Protein AF-C5LP42-F1 (afdb_monomer)

InterPro domains:
  IPR036612 K Homology domain, type 1 superfamily [SSF54791] (2-102)

Solvent-accessible surface area (backbone atoms only — not comparable to full-atom values): 7441 Å² total; per-residue (Å²): 118,40,76,46,82,42,97,84,76,52,70,49,75,45,74,64,72,90,70,89,62,97,71,57,81,78,59,64,82,78,47,85,84,71,86,71,89,74,54,70,69,61,50,49,53,48,44,28,51,51,36,36,50,50,21,21,57,76,63,75,42,76,89,45,74,67,45,43,50,32,19,48,51,46,31,54,78,69,71,55,56,36,73,55,42,76,41,65,66,54,20,45,51,26,37,49,51,21,50,53,56,51,51,56,57,49,61,65,64,67,69,77,76,81,86,85,81,85,87,86,135

Structure (mmCIF, N/CA/C/O backbone):
data_AF-C5LP42-F1
#
_entry.id   AF-C5LP42-F1
#
loop_
_atom_site.group_PDB
_atom_site.id
_atom_site.type_symbol
_atom_site.label_atom_id
_atom_site.label_alt_id
_atom_site.label_comp_id
_atom_site.label_asym_id
_atom_site.label_entity_id
_atom_site.label_seq_id
_atom_site.pdbx_PDB_ins_code
_atom_site.Cartn_x
_atom_site.Cartn_y
_atom_site.Cartn_z
_atom_site.occupancy
_atom_site.B_iso_or_equiv
_atom_site.auth_seq_id
_atom_site.auth_comp_id
_atom_site.auth_asym_id
_atom_site.auth_atom_id
_atom_site.pdbx_PDB_model_num
ATOM 1 N N . LEU A 1 1 ? -10.491 6.369 4.592 1.00 83.12 1 LEU A 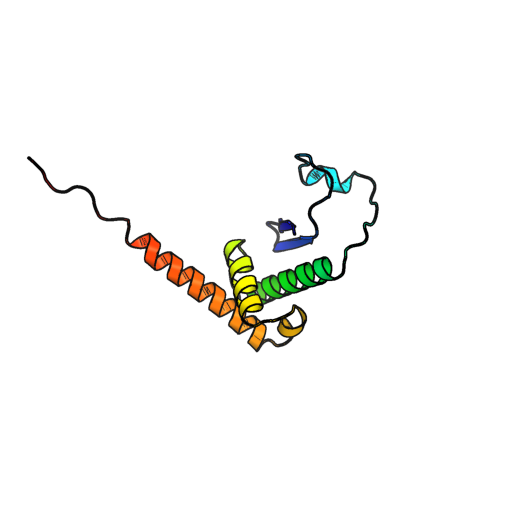N 1
ATOM 2 C CA . LEU A 1 1 ? -9.099 6.207 5.070 1.00 83.12 1 LEU A CA 1
ATOM 3 C C . LEU A 1 1 ? -8.369 7.533 4.955 1.00 83.12 1 LEU A C 1
ATOM 5 O O . LEU A 1 1 ? -8.789 8.373 4.167 1.00 83.12 1 LEU A O 1
ATOM 9 N N . GLN A 1 2 ? -7.322 7.721 5.745 1.00 87.19 2 GLN A N 1
ATOM 10 C CA . GLN A 1 2 ? -6.381 8.829 5.659 1.00 87.19 2 GLN A CA 1
ATOM 11 C C . GLN A 1 2 ? -4.973 8.244 5.527 1.00 87.19 2 GLN A C 1
ATOM 13 O O . GLN A 1 2 ? -4.645 7.270 6.205 1.00 87.19 2 GLN A O 1
ATOM 18 N N . VAL A 1 3 ? -4.169 8.845 4.653 1.00 89.81 3 VAL A N 1
ATOM 19 C CA . VAL A 1 3 ? -2.758 8.509 4.452 1.00 89.81 3 VAL A CA 1
ATOM 20 C C . VAL A 1 3 ? -1.935 9.755 4.742 1.00 89.81 3 VAL A C 1
ATOM 22 O O . VAL A 1 3 ? -2.303 10.850 4.314 1.00 89.81 3 VAL A O 1
ATOM 25 N N . VAL A 1 4 ? -0.843 9.595 5.479 1.00 89.56 4 VAL A N 1
ATOM 26 C CA . VAL A 1 4 ? 0.143 10.647 5.731 1.00 89.56 4 VAL A CA 1
ATOM 27 C C . VAL A 1 4 ? 1.484 10.156 5.204 1.00 89.56 4 VAL A C 1
ATOM 29 O O . VAL A 1 4 ? 2.018 9.168 5.705 1.00 89.56 4 VAL A O 1
ATOM 32 N N . LEU A 1 5 ? 2.003 10.845 4.187 1.00 91.00 5 LEU A N 1
ATOM 33 C CA . LEU A 1 5 ? 3.308 10.579 3.585 1.00 91.00 5 LEU A CA 1
ATOM 34 C C . LEU A 1 5 ? 4.349 11.479 4.256 1.00 91.00 5 LEU A C 1
ATOM 36 O O . LEU A 1 5 ? 4.384 12.688 4.021 1.00 91.00 5 LEU A O 1
ATOM 40 N N . GLY A 1 6 ? 5.165 10.906 5.135 1.00 91.19 6 GLY A N 1
ATOM 41 C CA . GLY A 1 6 ? 6.298 11.602 5.728 1.00 91.19 6 GLY A CA 1
ATOM 42 C C . GLY A 1 6 ? 7.423 11.759 4.708 1.00 91.19 6 GLY A C 1
ATOM 43 O O . GLY A 1 6 ? 7.799 10.803 4.035 1.00 91.19 6 GLY A O 1
ATOM 44 N N . LEU A 1 7 ? 8.023 12.950 4.635 1.00 89.00 7 LEU A N 1
ATOM 45 C CA . LEU A 1 7 ? 9.168 13.223 3.748 1.00 89.00 7 LEU A CA 1
ATOM 46 C C . LEU A 1 7 ? 10.410 12.367 4.071 1.00 89.00 7 LEU A C 1
ATOM 48 O O . LEU A 1 7 ? 11.348 12.305 3.288 1.00 89.00 7 LEU A O 1
ATOM 52 N N . ASN A 1 8 ? 10.415 11.706 5.227 1.00 92.75 8 ASN A N 1
ATOM 53 C CA . ASN A 1 8 ? 11.446 10.781 5.688 1.00 92.75 8 ASN A CA 1
ATOM 54 C C . ASN A 1 8 ? 11.179 9.313 5.292 1.00 92.75 8 ASN A C 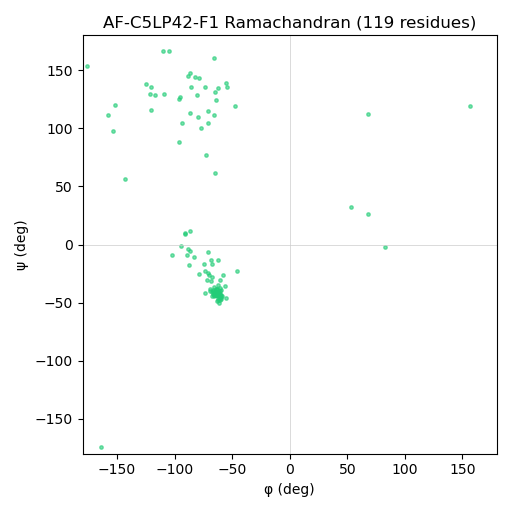1
ATOM 56 O O . ASN A 1 8 ? 11.832 8.421 5.829 1.00 92.75 8 ASN A O 1
ATOM 60 N N . GLY A 1 9 ? 10.197 9.049 4.425 1.00 88.62 9 GLY A N 1
ATOM 61 C CA . GLY A 1 9 ? 9.831 7.701 3.978 1.00 88.62 9 GLY A CA 1
ATOM 62 C C . GLY A 1 9 ? 8.900 6.942 4.928 1.00 88.62 9 GLY A C 1
ATOM 63 O O . GLY A 1 9 ? 8.478 5.834 4.610 1.00 88.62 9 GLY A O 1
ATOM 64 N N . TRP A 1 10 ? 8.534 7.524 6.074 1.00 93.81 10 TRP A N 1
ATOM 65 C CA . TRP A 1 10 ? 7.536 6.929 6.960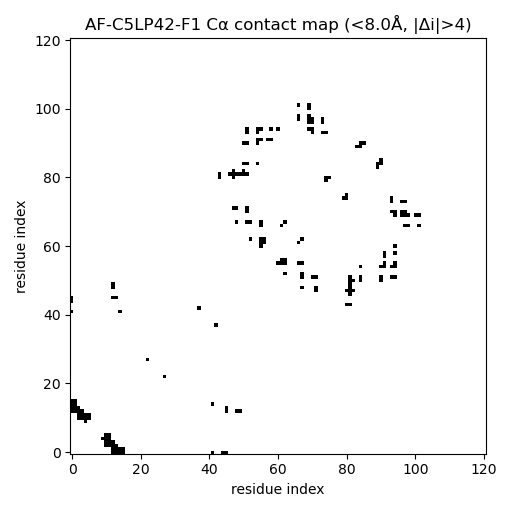 1.00 93.81 10 TRP A CA 1
ATOM 66 C C . TRP A 1 10 ? 6.132 7.223 6.449 1.00 93.81 10 TRP A C 1
ATOM 68 O O . TRP A 1 10 ? 5.773 8.378 6.222 1.00 93.81 10 TRP A O 1
ATOM 78 N N . ILE A 1 11 ? 5.318 6.180 6.320 1.00 93.25 11 ILE A N 1
ATOM 79 C CA . ILE A 1 11 ? 3.939 6.294 5.852 1.00 93.25 11 ILE A CA 1
ATOM 80 C C . ILE A 1 11 ? 3.002 5.840 6.963 1.00 93.25 11 ILE A C 1
ATOM 82 O O . ILE A 1 11 ? 3.154 4.752 7.517 1.00 93.25 11 ILE A O 1
ATOM 86 N N . TRP A 1 12 ? 2.018 6.676 7.287 1.00 92.06 12 TRP A N 1
ATOM 87 C CA . TRP A 1 12 ? 0.948 6.321 8.213 1.00 92.06 12 TRP A CA 1
ATOM 88 C C . TRP A 1 12 ? -0.362 6.151 7.453 1.00 92.06 12 TRP A C 1
ATOM 90 O O . TRP A 1 12 ? -0.772 7.036 6.701 1.00 92.06 12 TRP A O 1
ATOM 100 N N . VAL A 1 13 ? -1.034 5.026 7.684 1.00 92.06 13 VAL A N 1
ATOM 101 C CA . VAL A 1 13 ? -2.353 4.720 7.129 1.00 92.06 13 VAL A CA 1
ATOM 102 C C . VAL A 1 13 ? -3.313 4.485 8.283 1.00 92.06 13 VAL A C 1
ATOM 104 O O . VAL A 1 13 ? -3.039 3.688 9.180 1.00 92.06 13 VAL A O 1
ATOM 107 N N . GLY A 1 14 ? -4.460 5.156 8.262 1.00 90.12 14 GLY A N 1
ATOM 108 C CA . GLY A 1 14 ? -5.451 4.985 9.313 1.00 90.12 14 GLY A CA 1
ATOM 109 C C . GLY A 1 14 ? -6.832 5.508 8.961 1.00 90.12 14 GLY A C 1
ATOM 110 O O . GLY A 1 14 ? -7.132 5.911 7.834 1.00 90.12 14 GLY A O 1
ATOM 111 N N . MET A 1 15 ? -7.714 5.474 9.954 1.00 85.56 15 MET A N 1
ATOM 112 C CA . MET A 1 15 ? -9.054 6.032 9.831 1.00 85.56 15 MET A CA 1
ATOM 113 C C . MET A 1 15 ? -9.013 7.546 9.992 1.00 85.56 15 MET A C 1
ATOM 115 O O . MET A 1 15 ? -8.270 8.075 10.816 1.00 85.56 15 MET A O 1
ATOM 119 N N . LYS A 1 16 ? -9.852 8.243 9.219 1.00 77.81 16 LYS A N 1
ATOM 120 C CA . LYS A 1 16 ? -10.063 9.674 9.428 1.00 77.81 16 LYS A CA 1
ATOM 121 C C . LYS A 1 16 ? -10.719 9.857 10.807 1.00 77.81 16 LYS A C 1
ATOM 123 O O . LYS A 1 16 ? -11.701 9.160 11.080 1.00 77.81 16 LYS A O 1
ATOM 128 N N . PRO A 1 17 ? -10.224 10.765 11.664 1.00 71.06 17 PRO A N 1
ATOM 129 C CA . PRO A 1 17 ? -10.853 11.039 12.950 1.00 71.06 17 PRO A CA 1
ATOM 130 C C . PRO A 1 17 ? -12.326 11.432 12.777 1.00 71.06 17 PRO A C 1
ATOM 132 O O . PRO A 1 17 ? -12.666 12.198 11.876 1.00 71.06 17 PRO A O 1
ATOM 135 N N . LYS A 1 18 ? -13.205 10.930 13.657 1.00 67.19 18 LYS A N 1
ATOM 136 C CA . LYS A 1 18 ? -14.647 11.254 13.643 1.00 67.19 18 LYS A CA 1
ATOM 137 C C . LYS A 1 18 ? -14.953 12.710 14.023 1.00 67.19 18 LYS A C 1
ATOM 139 O O . LYS A 1 18 ? -16.074 13.159 13.818 1.00 67.19 18 LYS A O 1
ATOM 144 N N . GLN A 1 19 ? -13.988 13.453 14.569 1.00 61.28 19 GLN A N 1
ATOM 145 C CA . GLN A 1 19 ? -14.181 14.860 14.909 1.00 61.28 19 GLN A CA 1
ATOM 146 C C . GLN A 1 19 ? -14.046 15.738 13.662 1.00 61.28 19 GLN A C 1
ATOM 148 O O . GLN A 1 19 ? -12.969 15.913 13.094 1.00 61.28 19 GLN A O 1
ATOM 153 N N . SER A 1 20 ? -15.188 16.278 13.241 1.00 50.44 20 SER A N 1
ATOM 154 C CA . SER A 1 20 ? -15.320 17.284 12.198 1.00 50.44 20 SER A CA 1
ATOM 155 C C . SER A 1 20 ? -14.779 18.627 12.686 1.00 50.44 20 SER A C 1
ATOM 157 O O . SER A 1 20 ? -15.419 19.342 13.452 1.00 50.44 20 SER A O 1
ATOM 159 N N . GLY A 1 21 ? -13.597 18.973 12.212 1.00 46.84 21 GLY A N 1
ATOM 160 C CA . GLY A 1 21 ? -12.991 20.288 12.338 1.00 46.84 21 GLY A CA 1
ATOM 161 C C . GLY A 1 21 ? -11.681 20.258 11.572 1.00 46.84 21 GLY A C 1
ATOM 162 O O . GLY A 1 21 ? -11.108 19.183 11.397 1.00 46.84 21 GLY A O 1
ATOM 163 N N . HIS A 1 22 ? -11.210 21.400 11.080 1.00 49.75 22 HIS A N 1
ATOM 164 C CA . HIS A 1 22 ? -9.878 21.551 10.490 1.00 49.75 22 HIS A CA 1
ATOM 165 C C . HIS A 1 22 ? -8.776 21.322 11.542 1.00 49.75 22 HIS A C 1
ATOM 167 O O . HIS A 1 22 ? -8.009 22.221 11.874 1.00 49.75 22 HIS A O 1
ATOM 173 N N . ILE A 1 23 ? -8.712 20.121 12.115 1.00 53.50 23 ILE A N 1
ATOM 174 C CA . ILE A 1 23 ? -7.673 19.721 13.047 1.00 53.50 23 ILE A CA 1
ATOM 175 C C . ILE A 1 23 ? -6.445 19.435 12.191 1.00 53.50 23 ILE A C 1
ATOM 177 O O . ILE A 1 23 ? -6.336 18.397 11.538 1.00 53.50 23 ILE A O 1
ATOM 181 N N . GLN A 1 24 ? -5.543 20.413 12.162 1.00 55.12 24 GLN A N 1
ATOM 182 C CA . GLN A 1 24 ? -4.185 20.227 11.678 1.00 55.12 24 GLN A CA 1
ATOM 183 C C . GLN A 1 24 ? -3.553 19.069 12.459 1.00 55.12 24 GLN A C 1
ATOM 185 O O . GLN A 1 24 ? -3.692 18.987 13.682 1.00 55.12 24 GLN A O 1
ATOM 190 N N . SER A 1 25 ? -2.871 18.176 11.745 1.00 54.97 25 SER A N 1
ATOM 191 C CA . SER A 1 25 ? -2.318 16.885 12.192 1.00 54.97 25 SER A CA 1
ATOM 192 C C . SER A 1 25 ? -1.556 16.931 13.528 1.00 54.97 25 SER A C 1
ATOM 194 O O . SER A 1 25 ? -1.431 15.919 14.209 1.00 54.97 25 SER A O 1
ATOM 196 N N . ILE A 1 26 ? -1.064 18.113 13.904 1.00 52.69 26 ILE A N 1
ATOM 197 C CA . ILE A 1 26 ? -0.268 18.405 15.100 1.00 52.69 26 ILE A CA 1
ATOM 198 C C . ILE A 1 26 ? -1.075 18.260 16.405 1.00 52.69 26 ILE A C 1
ATOM 200 O O . ILE A 1 26 ? -0.515 17.839 17.412 1.00 52.69 26 ILE A O 1
ATOM 204 N N . ASN A 1 27 ? -2.386 18.521 16.404 1.00 49.06 27 ASN A N 1
ATOM 205 C CA . ASN A 1 27 ? -3.182 18.539 17.645 1.00 49.06 27 ASN A CA 1
ATOM 206 C C . ASN A 1 27 ? -3.738 17.165 18.068 1.00 49.06 27 ASN A C 1
ATOM 208 O O . ASN A 1 27 ? -4.315 17.037 19.149 1.00 49.06 27 ASN A O 1
ATOM 212 N N . PHE A 1 28 ? -3.561 16.123 17.249 1.00 53.72 28 PHE A N 1
ATOM 213 C CA . PHE A 1 28 ? -4.097 14.787 17.540 1.00 53.72 28 PHE A CA 1
ATOM 214 C C . PHE A 1 28 ? -3.249 14.003 18.556 1.00 53.72 28 PHE A C 1
ATOM 216 O O . PHE A 1 28 ? -3.757 13.138 19.261 1.00 53.72 28 PHE A O 1
ATOM 223 N N . THR A 1 29 ? -1.952 14.306 18.678 1.00 54.69 29 THR A N 1
ATOM 224 C CA . THR A 1 29 ? -1.069 13.647 19.660 1.00 54.69 29 THR A CA 1
ATOM 225 C C . THR A 1 29 ? -1.301 14.125 21.096 1.00 54.69 29 THR A C 1
ATOM 227 O O . THR A 1 29 ? -0.867 13.447 22.026 1.00 54.69 29 THR A O 1
ATOM 230 N N . GLN A 1 30 ? -1.979 15.267 21.268 1.00 54.94 30 GLN A N 1
ATOM 231 C CA . GLN A 1 30 ? -2.236 15.924 22.555 1.00 54.94 30 GLN A CA 1
ATOM 232 C C . GLN A 1 30 ? -3.661 15.707 23.089 1.00 54.94 30 GLN A C 1
ATOM 234 O O . GLN A 1 30 ? -3.947 16.066 24.228 1.00 54.94 30 GLN A O 1
ATOM 239 N N . THR A 1 31 ? -4.562 15.133 22.289 1.00 54.56 31 THR A N 1
ATOM 240 C CA . THR A 1 31 ? -5.934 14.807 22.705 1.00 54.56 31 THR A CA 1
ATOM 241 C C . THR A 1 31 ? -5.984 13.408 23.325 1.00 54.56 31 THR A C 1
ATOM 243 O O . THR A 1 31 ? -5.235 12.517 22.919 1.00 54.56 31 THR A O 1
ATOM 246 N N . GLU A 1 32 ? -6.835 13.214 24.341 1.00 49.47 32 GLU A N 1
ATOM 247 C CA . GLU A 1 32 ? -6.997 11.932 25.043 1.00 49.47 32 GLU A CA 1
ATOM 248 C C . GLU A 1 32 ? -7.153 10.769 24.052 1.00 49.47 32 GLU A C 1
ATOM 250 O O . GLU A 1 32 ? -8.081 10.721 23.241 1.00 49.47 32 GLU A O 1
ATOM 255 N N . LYS A 1 33 ? -6.214 9.818 24.125 1.00 57.38 33 LYS 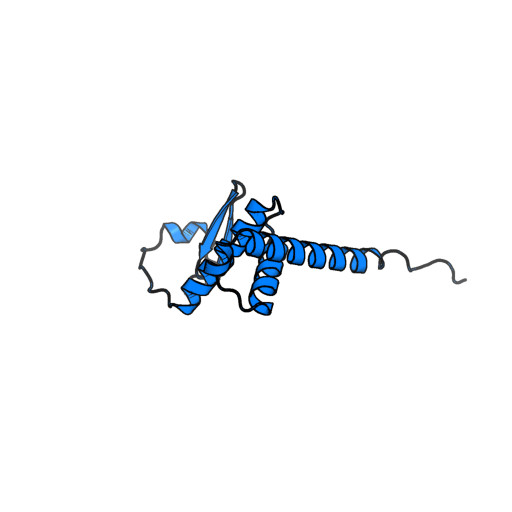A N 1
ATOM 256 C CA . LYS A 1 33 ? -6.169 8.618 23.285 1.00 57.38 33 LYS A CA 1
ATOM 257 C C . LYS A 1 33 ? -7.257 7.634 23.712 1.00 57.38 33 LYS A C 1
ATOM 259 O O . LYS A 1 33 ? -6.981 6.630 24.363 1.00 57.38 33 LYS A O 1
ATOM 264 N N . GLY A 1 34 ? -8.497 7.901 23.326 1.00 56.28 34 GLY A N 1
ATOM 265 C CA . GLY A 1 34 ? -9.526 6.870 23.300 1.00 56.28 34 GLY A CA 1
ATOM 266 C C . GLY A 1 34 ? -9.230 5.898 22.160 1.00 56.28 34 GLY A C 1
ATOM 267 O O . GLY A 1 34 ? -9.280 6.285 20.991 1.00 56.28 34 GLY A O 1
ATOM 268 N N . PHE A 1 35 ? -8.920 4.638 22.472 1.00 65.69 35 PHE A N 1
ATOM 269 C CA . PHE A 1 35 ? -8.885 3.591 21.453 1.00 65.69 35 PHE A CA 1
ATOM 270 C C . PHE A 1 35 ? -10.307 3.393 20.929 1.00 65.69 35 PHE A C 1
ATOM 272 O O . PHE A 1 35 ? -11.186 2.932 21.652 1.00 65.69 35 PHE A O 1
ATOM 279 N N . GLN A 1 36 ? -10.543 3.777 19.677 1.00 73.50 36 GLN A N 1
ATOM 280 C CA . GLN A 1 36 ? -11.795 3.458 19.005 1.00 73.50 36 GLN A CA 1
ATOM 281 C C . GLN A 1 36 ? -11.684 2.072 18.389 1.00 73.50 36 GLN A C 1
ATOM 283 O O . GLN A 1 36 ? -10.683 1.740 17.750 1.00 73.50 36 GLN A O 1
ATOM 288 N N . GLU A 1 37 ? -12.730 1.272 18.559 1.00 81.19 37 GLU A N 1
ATOM 289 C CA . GLU A 1 37 ? -12.842 0.023 17.831 1.00 81.19 37 GLU A CA 1
ATOM 290 C C . GLU A 1 37 ? -12.956 0.324 16.332 1.00 81.19 37 GLU A C 1
ATOM 292 O O . GLU A 1 37 ? -13.803 1.103 15.888 1.00 81.19 37 GLU A O 1
ATOM 297 N N . VAL A 1 38 ? -12.045 -0.265 15.560 1.00 85.38 38 VAL A N 1
ATOM 298 C CA . VAL A 1 38 ? -12.058 -0.214 14.098 1.00 85.38 38 VAL A CA 1
ATOM 299 C C . VAL A 1 38 ? -12.729 -1.487 13.606 1.00 85.38 38 VAL A C 1
ATOM 301 O O . VAL A 1 38 ? -12.292 -2.586 13.966 1.00 85.38 38 VAL A O 1
ATOM 304 N N . ASP A 1 39 ? -13.770 -1.337 12.792 1.00 90.94 39 ASP A N 1
ATOM 305 C CA . ASP A 1 39 ? -14.510 -2.454 12.211 1.00 90.94 39 ASP A CA 1
ATOM 306 C C . ASP A 1 39 ? -13.644 -3.276 11.237 1.00 90.94 39 ASP A C 1
ATOM 308 O O . ASP A 1 39 ? -12.606 -2.822 10.742 1.00 90.94 39 ASP A O 1
ATOM 312 N N . GLN A 1 40 ? -14.065 -4.512 10.964 1.00 93.00 40 GLN A N 1
ATOM 313 C CA . GL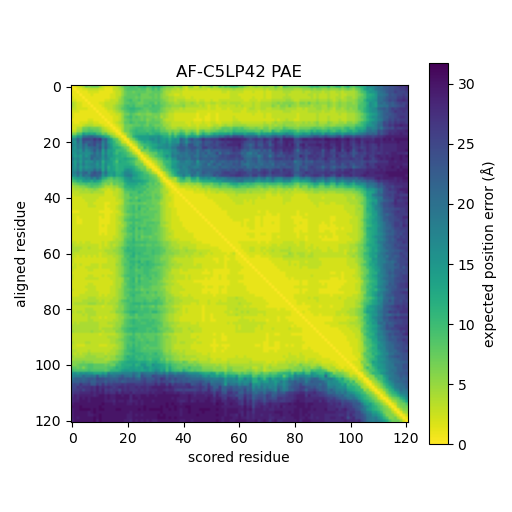N A 1 40 ? -13.306 -5.445 10.130 1.00 93.00 40 GLN A CA 1
ATOM 314 C C . GLN A 1 40 ? -13.090 -4.928 8.701 1.00 93.00 40 GLN A C 1
ATOM 316 O O . GLN A 1 40 ? -11.985 -5.069 8.177 1.00 93.00 40 GLN A O 1
ATOM 321 N N . ALA A 1 41 ? -14.096 -4.295 8.092 1.00 92.56 41 ALA A N 1
ATOM 322 C CA . ALA A 1 41 ? -13.990 -3.786 6.727 1.00 92.56 41 ALA A CA 1
ATOM 323 C C . ALA A 1 41 ? -12.960 -2.649 6.645 1.00 92.56 41 ALA A C 1
ATOM 325 O O . ALA A 1 41 ? -12.109 -2.631 5.754 1.00 92.56 41 ALA A O 1
ATOM 326 N N . SER A 1 42 ? -12.961 -1.748 7.628 1.00 92.00 42 SER A N 1
ATOM 327 C CA . SER A 1 42 ? -11.945 -0.703 7.760 1.00 92.00 42 SER A CA 1
ATOM 328 C C . SER A 1 42 ? -10.537 -1.282 7.933 1.00 92.00 42 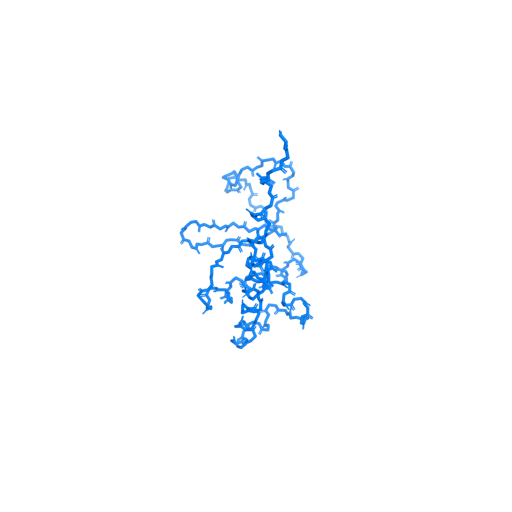SER A C 1
ATOM 330 O O . SER A 1 42 ? -9.599 -0.810 7.291 1.00 92.00 42 SER A O 1
ATOM 332 N N . ARG A 1 43 ? -10.370 -2.335 8.747 1.00 92.44 43 ARG A N 1
ATOM 333 C CA . ARG A 1 43 ? -9.070 -3.018 8.914 1.00 92.44 43 ARG A CA 1
ATOM 334 C C . ARG A 1 43 ? -8.589 -3.670 7.620 1.00 92.44 43 ARG A C 1
ATOM 336 O O . ARG A 1 43 ? -7.417 -3.531 7.285 1.00 92.44 43 ARG A O 1
ATOM 343 N N . GLN A 1 44 ? -9.478 -4.338 6.888 1.00 94.38 44 GLN A N 1
ATOM 344 C CA . GLN A 1 44 ? -9.161 -4.943 5.591 1.00 94.38 44 GLN A CA 1
ATOM 345 C C . GLN A 1 44 ? -8.754 -3.884 4.564 1.00 94.38 44 GLN A C 1
ATOM 347 O O . GLN A 1 44 ? -7.782 -4.074 3.839 1.00 94.38 44 GLN A O 1
ATOM 352 N N . ALA A 1 45 ? -9.442 -2.741 4.546 1.00 93.19 45 ALA A N 1
ATOM 353 C CA . ALA A 1 45 ? -9.102 -1.639 3.657 1.00 93.19 45 ALA A CA 1
ATOM 354 C C . ALA A 1 45 ? -7.736 -1.011 4.001 1.00 93.19 45 ALA A C 1
ATOM 356 O O . ALA A 1 45 ? -6.974 -0.688 3.091 1.00 93.19 45 ALA A O 1
ATOM 357 N N . ILE A 1 46 ? -7.402 -0.876 5.294 1.00 94.56 46 ILE A N 1
ATOM 358 C CA . ILE A 1 46 ? -6.060 -0.457 5.742 1.00 94.56 46 ILE A CA 1
ATOM 359 C C . ILE A 1 46 ? -5.012 -1.473 5.282 1.00 94.56 46 ILE A C 1
ATOM 361 O O . ILE A 1 46 ? -4.022 -1.082 4.674 1.00 94.56 46 ILE A O 1
ATOM 365 N N . ALA A 1 47 ? -5.240 -2.763 5.541 1.00 95.25 47 ALA A N 1
ATOM 366 C CA . ALA A 1 47 ? -4.299 -3.825 5.198 1.00 95.25 47 ALA A CA 1
ATOM 367 C C . ALA A 1 47 ? -4.029 -3.889 3.688 1.00 95.25 47 ALA A C 1
ATOM 369 O O . ALA A 1 47 ? -2.873 -3.964 3.279 1.00 95.25 47 ALA A O 1
ATOM 370 N N . LEU A 1 48 ? -5.077 -3.794 2.864 1.00 96.38 48 LEU A N 1
ATOM 371 C CA . LEU A 1 48 ? -4.941 -3.751 1.409 1.00 96.38 48 LEU A CA 1
ATOM 372 C C . LEU A 1 48 ? -4.118 -2.541 0.956 1.00 96.38 48 LEU A C 1
ATOM 374 O O . LEU A 1 48 ? -3.219 -2.689 0.136 1.00 96.38 48 LEU A O 1
ATOM 378 N N . LEU A 1 49 ? -4.393 -1.351 1.498 1.00 96.56 49 LEU A N 1
ATOM 379 C CA . LEU A 1 49 ? -3.653 -0.146 1.127 1.00 96.56 49 LEU A CA 1
ATOM 380 C C . LEU A 1 49 ? -2.175 -0.230 1.534 1.00 96.56 49 LEU A C 1
ATOM 382 O O . LEU A 1 49 ? -1.314 0.133 0.738 1.00 96.56 49 LEU A O 1
ATOM 386 N N . CYS A 1 50 ? -1.871 -0.752 2.726 1.00 96.69 50 CYS A N 1
ATOM 387 C CA . CYS A 1 50 ? -0.490 -1.000 3.147 1.00 96.69 50 CYS A CA 1
ATOM 388 C C . CYS A 1 50 ? 0.227 -1.967 2.196 1.00 96.69 50 CYS A C 1
ATOM 390 O O . CYS A 1 50 ? 1.336 -1.672 1.765 1.00 96.69 50 CYS A O 1
ATOM 392 N N . ALA A 1 51 ? -0.428 -3.063 1.809 1.00 97.06 51 ALA A N 1
ATOM 393 C CA . ALA A 1 51 ? 0.129 -4.025 0.864 1.00 97.06 51 ALA A CA 1
ATOM 394 C C . ALA A 1 51 ? 0.378 -3.410 -0.528 1.00 97.06 51 ALA A C 1
ATOM 396 O O . ALA A 1 51 ? 1.408 -3.657 -1.151 1.00 97.06 51 ALA A O 1
ATOM 397 N N . CYS A 1 52 ? -0.521 -2.538 -0.993 1.00 96.62 52 CYS A N 1
ATOM 398 C CA . CYS A 1 52 ? -0.342 -1.803 -2.247 1.00 96.62 52 CYS A CA 1
ATOM 399 C C . CYS A 1 52 ? 0.858 -0.838 -2.189 1.00 96.62 52 CYS A C 1
ATOM 401 O O . CYS A 1 52 ? 1.613 -0.728 -3.153 1.00 96.62 52 CYS A O 1
ATOM 403 N N . ILE A 1 53 ? 1.053 -0.149 -1.059 1.00 96.50 53 ILE A N 1
ATOM 404 C CA . ILE A 1 53 ? 2.212 0.729 -0.826 1.00 96.50 53 ILE A CA 1
ATOM 405 C C . ILE A 1 53 ? 3.509 -0.085 -0.804 1.00 96.50 53 ILE A C 1
ATOM 407 O O . ILE A 1 53 ? 4.504 0.312 -1.409 1.00 96.50 53 ILE A O 1
ATOM 411 N N . GLU A 1 54 ? 3.496 -1.237 -0.137 1.00 95.56 54 GLU A N 1
ATOM 412 C CA . GLU A 1 54 ? 4.640 -2.145 -0.073 1.00 95.56 54 GLU A CA 1
ATOM 413 C C . GLU A 1 54 ? 5.007 -2.700 -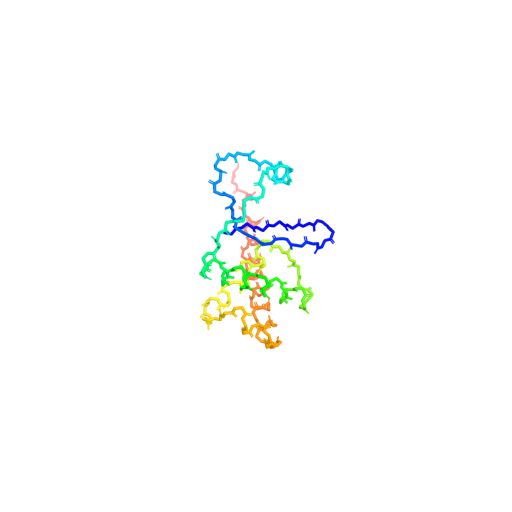1.456 1.00 95.56 54 GLU A C 1
ATOM 415 O O . GLU A 1 54 ? 6.190 -2.766 -1.795 1.00 95.56 54 GLU A O 1
ATOM 420 N N . ALA A 1 55 ? 4.015 -3.008 -2.297 1.00 96.25 55 ALA A N 1
ATOM 421 C CA . ALA A 1 55 ? 4.231 -3.419 -3.683 1.00 96.25 55 ALA A CA 1
ATOM 422 C C . ALA A 1 55 ? 4.920 -2.329 -4.521 1.00 96.25 55 ALA A C 1
ATOM 424 O O . ALA A 1 55 ? 5.839 -2.613 -5.295 1.00 96.25 55 ALA A O 1
ATOM 425 N N . LEU A 1 56 ? 4.521 -1.065 -4.346 1.00 95.44 56 LEU A N 1
ATOM 426 C CA . LEU A 1 56 ? 5.185 0.070 -4.994 1.00 95.44 56 LEU A CA 1
ATOM 427 C C . LEU A 1 56 ? 6.635 0.205 -4.517 1.00 95.44 56 LEU A C 1
ATOM 429 O O . LEU A 1 56 ? 7.540 0.273 -5.348 1.00 95.44 56 LEU A O 1
ATOM 433 N N . GLY A 1 57 ? 6.865 0.163 -3.202 1.00 93.25 57 GLY A N 1
ATOM 434 C CA . GLY A 1 57 ? 8.212 0.236 -2.631 1.00 93.25 57 GLY A CA 1
ATOM 435 C C . GLY A 1 57 ? 9.124 -0.898 -3.109 1.00 93.25 57 GLY A C 1
ATOM 436 O O . GLY A 1 57 ? 10.257 -0.653 -3.519 1.00 93.25 57 GLY A O 1
ATOM 437 N N . SER A 1 58 ? 8.608 -2.128 -3.142 1.00 91.38 58 SER A N 1
ATOM 438 C CA . SER A 1 58 ? 9.351 -3.325 -3.564 1.00 91.38 58 SER A CA 1
ATOM 439 C C . SER A 1 58 ? 9.657 -3.347 -5.064 1.00 91.38 58 SER A C 1
ATOM 441 O O . SER A 1 58 ? 10.643 -3.940 -5.491 1.00 91.38 58 SER A O 1
ATOM 443 N N . SER A 1 59 ? 8.832 -2.677 -5.873 1.00 90.50 59 SER A N 1
ATOM 444 C CA . SER A 1 59 ? 9.032 -2.527 -7.322 1.00 90.50 59 SER A CA 1
ATOM 445 C C . SER A 1 59 ? 9.828 -1.275 -7.705 1.00 90.50 59 SER A C 1
ATOM 447 O O . SER A 1 59 ? 9.895 -0.944 -8.892 1.00 90.50 59 SER A O 1
ATOM 449 N N . PHE A 1 60 ? 10.408 -0.572 -6.721 1.00 90.88 60 PHE A N 1
ATOM 450 C CA . PHE A 1 60 ? 11.105 0.707 -6.904 1.00 90.88 60 PHE A CA 1
ATOM 451 C C . PHE A 1 60 ? 10.250 1.751 -7.643 1.00 90.88 60 PHE A C 1
ATOM 453 O O . PHE A 1 60 ? 10.759 2.579 -8.399 1.00 90.88 60 PHE A O 1
ATOM 460 N N . SER A 1 61 ? 8.933 1.698 -7.438 1.00 90.38 61 SER A N 1
ATOM 461 C CA . SER A 1 61 ? 7.986 2.669 -7.974 1.00 90.38 61 SER A CA 1
ATOM 462 C C . SER A 1 61 ? 7.857 3.863 -7.036 1.00 90.38 61 SER A C 1
ATOM 464 O O . SER A 1 61 ? 7.938 3.728 -5.815 1.00 90.38 61 SER A O 1
ATOM 466 N N . GLU A 1 62 ? 7.609 5.040 -7.604 1.00 91.00 62 GLU A N 1
ATOM 467 C CA . GLU A 1 62 ? 7.303 6.227 -6.812 1.00 91.00 62 GLU A CA 1
ATOM 468 C C . GLU A 1 62 ? 6.004 6.020 -6.018 1.00 91.00 62 GLU A C 1
ATOM 470 O O . GLU A 1 62 ? 5.007 5.552 -6.567 1.00 91.00 62 GLU A O 1
ATOM 475 N N . VAL A 1 63 ? 6.009 6.384 -4.731 1.00 92.44 63 VAL A N 1
ATOM 476 C CA . VAL A 1 63 ? 4.829 6.309 -3.859 1.00 92.44 63 VAL A CA 1
ATOM 477 C C . VAL A 1 63 ? 4.141 7.671 -3.821 1.00 92.44 63 VAL A C 1
ATOM 479 O O . VAL A 1 63 ? 4.400 8.516 -2.965 1.00 92.44 63 VAL A O 1
ATOM 482 N N . THR A 1 64 ? 3.238 7.874 -4.771 1.00 91.50 64 THR A N 1
ATOM 483 C CA . THR A 1 64 ? 2.332 9.029 -4.859 1.00 91.50 64 THR A CA 1
ATOM 484 C C . THR A 1 64 ? 0.887 8.618 -4.587 1.00 91.50 64 THR A C 1
ATOM 486 O O . THR A 1 64 ? 0.548 7.433 -4.633 1.00 91.50 64 THR A O 1
ATOM 489 N N . ILE A 1 65 ? -0.003 9.588 -4.354 1.00 89.88 65 ILE A N 1
ATOM 490 C CA . ILE A 1 65 ? -1.443 9.313 -4.204 1.00 89.88 65 ILE A CA 1
ATOM 491 C C . ILE A 1 65 ? -1.986 8.553 -5.421 1.00 89.88 65 ILE A C 1
ATOM 493 O O . ILE A 1 65 ? -2.650 7.532 -5.251 1.00 89.88 65 ILE A O 1
ATOM 497 N N . ASP A 1 66 ? -1.643 8.990 -6.631 1.00 91.12 66 ASP A N 1
ATOM 498 C CA . ASP A 1 66 ? -2.134 8.375 -7.865 1.00 91.12 66 ASP A CA 1
ATOM 499 C C . ASP A 1 66 ? -1.609 6.952 -8.061 1.00 91.12 66 ASP A C 1
ATOM 501 O O . ASP A 1 66 ? -2.369 6.069 -8.459 1.00 91.12 66 ASP A O 1
ATOM 505 N N . SER A 1 67 ? -0.335 6.708 -7.737 1.00 93.50 67 SER A N 1
ATOM 506 C CA . SER A 1 67 ? 0.244 5.361 -7.813 1.00 93.50 67 SER A CA 1
ATOM 507 C C . SER A 1 67 ? -0.434 4.402 -6.829 1.00 93.50 67 SER A C 1
ATOM 509 O O . SER A 1 67 ? -0.812 3.298 -7.216 1.00 93.50 67 SER A O 1
ATOM 511 N N . MET A 1 68 ? -0.682 4.838 -5.585 1.00 95.06 68 MET A N 1
ATOM 512 C CA . MET A 1 68 ? -1.369 4.031 -4.573 1.00 95.06 68 MET A CA 1
ATOM 513 C C . MET A 1 68 ? -2.789 3.681 -5.019 1.00 95.06 68 MET A C 1
ATOM 515 O O . MET A 1 68 ? -3.199 2.526 -4.914 1.00 95.06 68 MET A O 1
ATOM 519 N N . LEU A 1 69 ? -3.533 4.661 -5.544 1.00 93.19 69 LEU A N 1
ATOM 520 C CA . LEU A 1 69 ? -4.881 4.434 -6.067 1.00 93.19 69 LEU A CA 1
ATOM 521 C C . LEU A 1 69 ? -4.870 3.488 -7.272 1.00 93.19 69 LEU A C 1
ATOM 523 O O . LEU A 1 69 ? -5.698 2.585 -7.330 1.00 93.19 69 LEU A O 1
ATOM 527 N N . GLY A 1 70 ? -3.894 3.623 -8.175 1.00 95.44 70 GLY A N 1
ATOM 528 C CA . GLY A 1 70 ? -3.742 2.727 -9.321 1.00 95.44 70 GLY A CA 1
ATOM 529 C C . GLY A 1 70 ? -3.555 1.262 -8.917 1.00 95.44 70 GLY A C 1
ATOM 530 O O . GLY A 1 70 ? -4.211 0.382 -9.476 1.00 95.44 70 GLY A O 1
ATOM 531 N N . VAL A 1 71 ? -2.719 0.994 -7.909 1.00 97.06 71 VAL A N 1
ATOM 532 C CA . VAL A 1 71 ? -2.502 -0.375 -7.407 1.00 97.06 71 VAL A CA 1
ATOM 533 C C . VAL A 1 71 ? -3.746 -0.903 -6.688 1.00 97.06 71 VAL A C 1
ATOM 535 O O . VAL A 1 71 ? -4.125 -2.056 -6.890 1.00 97.06 71 VAL A O 1
ATOM 538 N N . VAL A 1 72 ? -4.434 -0.063 -5.907 1.00 96.50 72 VAL A N 1
ATOM 539 C CA . VAL A 1 72 ? -5.702 -0.432 -5.249 1.00 96.50 72 VAL A CA 1
ATOM 540 C C . VAL A 1 72 ? -6.780 -0.786 -6.276 1.00 96.50 72 VAL A C 1
ATOM 542 O O . VAL A 1 72 ? -7.509 -1.761 -6.087 1.00 96.50 72 VAL A O 1
ATOM 545 N N . ASP A 1 73 ? -6.885 -0.032 -7.367 1.00 95.44 73 ASP A N 1
ATOM 546 C CA . ASP A 1 73 ? -7.857 -0.298 -8.427 1.00 95.44 73 ASP A CA 1
ATOM 547 C C . ASP A 1 73 ? -7.517 -1.572 -9.211 1.00 95.44 73 ASP A C 1
ATOM 549 O O . ASP A 1 73 ? -8.419 -2.349 -9.542 1.00 95.44 73 ASP A O 1
ATOM 553 N N . ALA A 1 74 ? -6.229 -1.834 -9.466 1.00 95.88 74 ALA A N 1
ATOM 554 C CA . ALA A 1 74 ? -5.769 -3.102 -10.035 1.00 95.88 74 ALA A CA 1
ATOM 555 C C . ALA A 1 74 ? -6.129 -4.288 -9.122 1.00 95.88 74 ALA A C 1
ATOM 557 O O . ALA A 1 74 ? -6.741 -5.258 -9.576 1.00 95.88 74 ALA A O 1
ATOM 558 N N . ALA A 1 75 ? -5.854 -4.172 -7.820 1.00 96.88 75 ALA A N 1
ATOM 559 C CA . ALA A 1 75 ? -6.195 -5.190 -6.831 1.00 96.88 75 ALA A CA 1
ATOM 560 C C . ALA A 1 75 ? -7.705 -5.463 -6.777 1.00 96.88 75 ALA A C 1
ATOM 562 O O . ALA A 1 75 ? -8.140 -6.614 -6.836 1.00 96.88 75 ALA A O 1
ATOM 563 N N . ARG A 1 76 ? -8.522 -4.404 -6.737 1.00 94.19 76 ARG A N 1
ATOM 564 C CA . ARG A 1 76 ? -9.988 -4.513 -6.687 1.00 94.19 76 ARG A CA 1
ATOM 565 C C . ARG A 1 76 ? -10.579 -5.168 -7.926 1.00 94.19 76 ARG A C 1
ATOM 567 O O . ARG A 1 76 ? -11.460 -6.010 -7.783 1.00 94.19 76 ARG A O 1
ATOM 574 N N . ARG A 1 77 ? -10.098 -4.826 -9.127 1.00 93.94 77 ARG A N 1
ATOM 575 C CA . ARG A 1 77 ? -10.561 -5.465 -10.375 1.00 93.94 77 ARG A CA 1
ATOM 57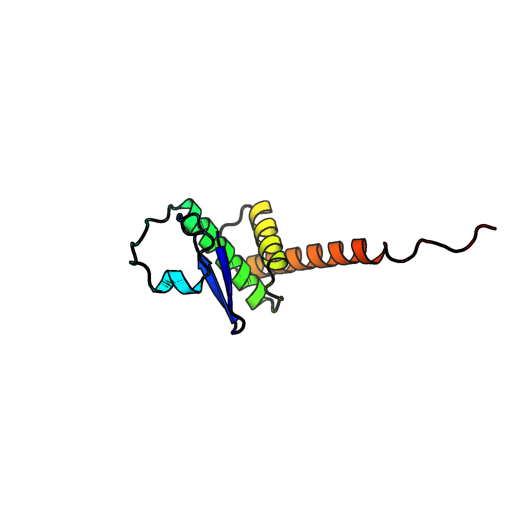6 C C . ARG A 1 77 ? -10.293 -6.967 -10.398 1.00 93.94 77 ARG A C 1
ATOM 578 O O . ARG A 1 77 ? -11.067 -7.711 -10.990 1.00 93.94 77 ARG A O 1
ATOM 585 N N . ARG A 1 78 ? -9.223 -7.398 -9.734 1.00 94.31 78 ARG A N 1
ATOM 586 C CA . ARG A 1 78 ? -8.826 -8.803 -9.599 1.00 94.31 78 ARG A CA 1
ATOM 587 C C . ARG A 1 78 ? -9.459 -9.501 -8.384 1.00 94.31 78 ARG A C 1
ATOM 589 O O . ARG A 1 78 ? -9.258 -10.696 -8.211 1.00 94.31 78 ARG A O 1
ATOM 596 N N . GLY A 1 79 ? -10.215 -8.779 -7.551 1.00 95.31 79 GLY A N 1
ATOM 597 C CA . GLY A 1 79 ? -10.809 -9.318 -6.325 1.00 95.31 79 GLY A CA 1
ATOM 598 C C . GLY A 1 79 ? -9.785 -9.671 -5.242 1.00 95.31 79 GLY A C 1
ATOM 599 O O . GLY A 1 79 ? -10.053 -10.552 -4.431 1.00 95.31 79 GLY A O 1
ATOM 600 N N . LEU A 1 80 ? -8.622 -9.013 -5.247 1.00 95.50 80 LEU A N 1
ATOM 601 C CA . LEU A 1 80 ? -7.522 -9.291 -4.326 1.00 95.50 80 LEU A CA 1
ATOM 602 C C . LEU A 1 80 ? -7.715 -8.595 -2.975 1.00 95.50 80 LEU A C 1
ATOM 604 O O . LEU A 1 80 ? -8.170 -7.450 -2.881 1.00 95.50 80 LEU A O 1
ATOM 608 N N . GLU A 1 81 ? -7.295 -9.286 -1.926 1.00 95.06 81 GLU A N 1
ATOM 609 C CA . GLU A 1 81 ? -7.186 -8.807 -0.557 1.00 95.06 81 GLU A CA 1
ATOM 610 C C . GLU A 1 81 ? -5.716 -8.546 -0.194 1.00 95.06 81 GLU A C 1
ATOM 612 O O . GLU A 1 81 ? -4.785 -8.996 -0.858 1.00 95.06 81 GLU A O 1
ATOM 617 N N . GLY A 1 82 ? -5.476 -7.855 0.925 1.00 92.81 82 GLY A N 1
ATOM 618 C CA . GLY A 1 82 ? -4.110 -7.531 1.357 1.00 92.81 82 GLY A CA 1
ATOM 619 C C . GLY A 1 82 ? -3.201 -8.752 1.567 1.00 92.81 82 GLY A C 1
ATOM 620 O O . GLY A 1 82 ? -1.993 -8.638 1.412 1.00 92.81 82 GLY A O 1
ATOM 621 N N . LYS A 1 83 ? -3.759 -9.930 1.875 1.00 95.00 83 LYS A N 1
ATOM 622 C CA . LYS A 1 83 ? -2.981 -11.170 2.048 1.00 95.00 83 LYS A CA 1
ATOM 623 C C . LYS A 1 83 ? -2.421 -11.719 0.731 1.00 95.00 83 LYS A C 1
ATOM 625 O O . LYS A 1 83 ? -1.426 -12.433 0.757 1.00 95.00 83 LYS A O 1
ATOM 630 N N . ASP A 1 84 ? -3.046 -11.400 -0.401 1.00 96.69 84 ASP A N 1
ATOM 631 C CA . ASP A 1 84 ? -2.643 -11.947 -1.701 1.00 96.69 84 ASP A CA 1
ATOM 632 C C . ASP A 1 84 ? -1.335 -11.309 -2.190 1.00 96.69 84 ASP A C 1
ATOM 634 O O . ASP A 1 84 ? -0.566 -11.925 -2.918 1.00 96.69 84 ASP A O 1
ATOM 638 N N . PHE A 1 85 ? -1.023 -10.110 -1.693 1.00 96.31 85 PHE A N 1
ATOM 639 C CA . PHE A 1 85 ? 0.240 -9.403 -1.918 1.00 96.31 85 PHE A CA 1
ATOM 640 C C . PHE A 1 85 ? 1.444 -10.024 -1.198 1.00 96.31 85 PHE A C 1
ATOM 642 O O . PHE A 1 85 ? 2.573 -9.605 -1.437 1.00 96.31 85 PHE A O 1
ATOM 649 N N . LEU A 1 86 ? 1.235 -11.037 -0.347 1.00 93.19 86 LEU A N 1
ATOM 650 C CA . LEU A 1 86 ? 2.332 -11.856 0.180 1.00 93.19 86 LEU A CA 1
ATOM 651 C C . LEU A 1 86 ? 2.991 -12.704 -0.918 1.00 93.19 86 LEU A C 1
ATOM 653 O O . LEU A 1 86 ? 4.092 -13.212 -0.720 1.00 93.19 86 LEU A O 1
ATOM 657 N N . ILE A 1 87 ? 2.315 -12.866 -2.058 1.00 95.81 87 ILE A N 1
ATOM 658 C CA . ILE A 1 87 ? 2.848 -13.495 -3.262 1.00 95.81 87 ILE A CA 1
ATOM 659 C C . ILE A 1 87 ? 3.568 -12.401 -4.073 1.00 95.81 87 ILE A C 1
ATOM 661 O O . ILE A 1 87 ? 2.900 -11.486 -4.569 1.00 95.81 87 ILE A O 1
ATOM 665 N N . PRO A 1 88 ? 4.906 -12.455 -4.225 1.00 93.69 88 PRO A N 1
ATOM 666 C CA . PRO A 1 88 ? 5.674 -11.390 -4.877 1.00 93.69 88 PRO A CA 1
ATOM 667 C C . PRO A 1 88 ? 5.208 -11.069 -6.300 1.00 93.69 88 PRO A C 1
ATOM 669 O O . PRO A 1 88 ? 5.208 -9.906 -6.706 1.00 93.69 88 PRO A O 1
ATOM 672 N N . GLU A 1 89 ? 4.772 -12.081 -7.047 1.00 96.06 89 GLU A N 1
ATOM 673 C CA . GLU A 1 89 ? 4.268 -11.938 -8.412 1.00 96.06 89 GLU A CA 1
ATOM 674 C C . GLU A 1 89 ? 2.999 -11.078 -8.446 1.00 96.06 89 GLU A C 1
ATOM 676 O O . GLU A 1 89 ? 2.895 -10.161 -9.258 1.00 96.06 89 GLU A O 1
ATOM 681 N N . VAL A 1 90 ? 2.076 -11.296 -7.503 1.00 95.19 90 VAL A N 1
ATOM 682 C CA . VAL A 1 90 ? 0.832 -10.519 -7.388 1.00 95.19 90 VAL A CA 1
ATOM 683 C C . VAL A 1 90 ? 1.138 -9.051 -7.099 1.00 95.19 90 VAL A C 1
ATOM 685 O O . VAL A 1 90 ? 0.552 -8.158 -7.719 1.00 95.19 90 VAL A O 1
ATOM 688 N N . ALA A 1 91 ? 2.079 -8.795 -6.187 1.00 94.50 91 ALA A N 1
ATOM 689 C CA . ALA A 1 91 ? 2.506 -7.443 -5.850 1.00 94.50 91 ALA A CA 1
ATOM 690 C C . ALA A 1 91 ? 3.131 -6.732 -7.063 1.00 94.50 91 ALA A C 1
ATOM 692 O O . ALA A 1 91 ? 2.755 -5.601 -7.385 1.00 94.50 91 ALA A O 1
ATOM 693 N N . LEU A 1 92 ? 4.043 -7.409 -7.768 1.00 95.19 92 LEU A N 1
ATOM 694 C CA . LEU A 1 92 ? 4.734 -6.856 -8.931 1.00 95.19 92 LEU A CA 1
ATOM 695 C C . LEU A 1 92 ? 3.774 -6.572 -10.094 1.00 95.19 92 LEU A C 1
ATOM 697 O O . LEU A 1 92 ? 3.856 -5.509 -10.711 1.00 95.19 92 LEU A O 1
ATOM 701 N N . GLU A 1 93 ? 2.849 -7.485 -10.382 1.00 95.00 93 GLU A N 1
ATOM 702 C CA . GLU A 1 93 ? 1.857 -7.302 -11.442 1.00 95.00 93 GLU A CA 1
ATOM 703 C C . GLU A 1 93 ? 0.938 -6.108 -11.175 1.00 95.00 93 GLU A C 1
ATOM 705 O O . GLU A 1 93 ? 0.718 -5.297 -12.076 1.00 95.00 93 GLU A O 1
ATOM 710 N N . CYS A 1 94 ? 0.422 -5.967 -9.949 1.00 95.62 94 CYS A N 1
ATOM 711 C CA . CYS A 1 94 ? -0.438 -4.833 -9.603 1.00 95.62 94 CYS A CA 1
ATOM 712 C C . CYS A 1 94 ? 0.324 -3.499 -9.695 1.00 95.62 94 CYS A C 1
ATOM 714 O O . CYS A 1 94 ? -0.231 -2.503 -10.164 1.00 95.62 94 CYS A O 1
ATOM 716 N N . ALA A 1 95 ? 1.596 -3.476 -9.281 1.00 95.06 95 ALA A N 1
ATOM 717 C CA . ALA A 1 95 ? 2.447 -2.291 -9.382 1.00 95.06 95 ALA A CA 1
ATOM 718 C C . ALA A 1 95 ? 2.748 -1.903 -10.841 1.00 95.06 95 ALA A C 1
ATOM 720 O O . ALA A 1 95 ? 2.668 -0.725 -11.198 1.00 95.06 95 ALA A O 1
ATOM 721 N N . ASN A 1 96 ? 3.051 -2.881 -11.700 1.00 93.12 96 ASN A N 1
ATOM 722 C CA . ASN A 1 96 ? 3.310 -2.635 -13.119 1.00 93.12 96 ASN A CA 1
ATOM 723 C C . ASN A 1 96 ? 2.055 -2.152 -13.852 1.00 93.12 96 ASN A C 1
ATOM 725 O O . ASN A 1 96 ? 2.130 -1.175 -14.593 1.00 93.12 96 ASN A O 1
ATOM 729 N N . GLU A 1 97 ? 0.896 -2.754 -13.585 1.00 92.06 97 GLU A N 1
ATOM 730 C CA . GLU A 1 97 ? -0.370 -2.318 -14.178 1.00 92.06 97 GLU A CA 1
ATOM 731 C C . GLU A 1 97 ? -0.704 -0.864 -13.798 1.00 92.06 97 GLU A C 1
ATOM 733 O O . GLU A 1 97 ? -1.071 -0.055 -14.652 1.00 92.06 97 GLU A O 1
ATOM 738 N N . ALA A 1 98 ? -0.509 -0.486 -12.530 1.00 90.31 98 ALA A N 1
ATOM 739 C CA . ALA A 1 98 ? -0.693 0.898 -12.095 1.00 90.31 98 ALA A CA 1
ATOM 740 C C . ALA A 1 98 ? 0.233 1.873 -12.846 1.00 90.31 98 ALA A C 1
ATOM 742 O O . ALA A 1 98 ? -0.187 2.975 -13.217 1.00 90.31 98 ALA A O 1
ATOM 743 N N . ARG A 1 99 ? 1.480 1.458 -13.106 1.00 88.06 99 ARG A N 1
ATOM 744 C CA . ARG A 1 99 ? 2.466 2.240 -13.861 1.00 88.06 99 ARG A CA 1
ATOM 745 C C . ARG A 1 99 ? 2.072 2.394 -15.329 1.00 88.06 99 ARG A C 1
ATOM 747 O O . ARG A 1 99 ? 2.161 3.500 -15.855 1.00 88.06 99 ARG A O 1
ATOM 754 N N . GLU A 1 100 ? 1.614 1.328 -15.976 1.00 87.31 100 GLU A N 1
ATOM 755 C CA . GLU A 1 100 ? 1.151 1.358 -17.370 1.00 87.31 100 GLU A CA 1
ATOM 756 C C . GLU A 1 100 ? -0.043 2.300 -17.545 1.00 87.31 100 GLU A C 1
ATOM 758 O O . GLU A 1 100 ? -0.058 3.127 -18.457 1.00 87.31 100 GLU A O 1
ATOM 763 N N . VAL A 1 101 ? -1.006 2.261 -16.620 1.00 83.94 101 VAL A N 1
ATOM 764 C CA . VAL A 1 101 ? -2.158 3.177 -16.629 1.00 83.94 101 VAL A CA 1
ATOM 765 C C . VAL A 1 101 ? -1.728 4.630 -16.393 1.00 83.94 101 VAL A C 1
ATOM 767 O O . VAL A 1 101 ? -2.301 5.551 -16.981 1.00 83.94 101 VAL A O 1
ATOM 770 N N . ALA A 1 102 ? -0.730 4.871 -15.539 1.00 79.75 102 ALA A N 1
ATOM 771 C CA . ALA A 1 102 ? -0.174 6.209 -15.339 1.00 79.75 102 ALA A CA 1
ATOM 772 C C . ALA A 1 102 ? 0.566 6.715 -16.591 1.00 79.75 102 ALA A C 1
ATOM 774 O O . ALA A 1 102 ? 0.399 7.873 -16.971 1.00 79.75 102 ALA A O 1
ATOM 775 N N . ALA A 1 103 ? 1.324 5.847 -17.266 1.00 77.12 103 ALA A N 1
ATOM 776 C CA . ALA A 1 103 ? 2.012 6.171 -18.512 1.00 77.12 103 ALA A CA 1
ATOM 777 C C . ALA A 1 103 ? 1.022 6.462 -19.652 1.00 77.12 103 ALA A C 1
ATOM 779 O O . ALA A 1 103 ? 1.165 7.474 -20.335 1.00 77.12 103 ALA A O 1
ATOM 780 N N . GLY A 1 104 ? -0.027 5.648 -19.803 1.00 70.94 104 GLY A N 1
ATOM 781 C CA . GLY A 1 104 ? -1.082 5.865 -20.798 1.00 70.94 104 GLY A CA 1
ATOM 782 C C . GLY A 1 104 ? -1.860 7.168 -20.586 1.00 70.94 104 GLY A C 1
ATOM 783 O O . GLY A 1 104 ? -2.201 7.838 -21.554 1.00 70.94 104 GLY A O 1
ATOM 784 N N . ARG A 1 105 ? -2.075 7.590 -19.330 1.00 59.84 105 ARG A N 1
ATOM 785 C CA . ARG A 1 105 ? -2.655 8.912 -19.013 1.00 59.84 105 ARG A CA 1
ATOM 786 C C . ARG A 1 105 ? -1.740 10.082 -19.377 1.00 59.84 105 ARG A C 1
ATOM 788 O O . ARG A 1 105 ? -2.238 11.168 -19.645 1.00 59.84 105 ARG A O 1
ATOM 795 N N . LYS A 1 106 ? -0.424 9.873 -19.375 1.00 53.38 106 LYS A N 1
ATOM 796 C CA . LYS A 1 106 ? 0.554 10.909 -19.721 1.00 53.38 106 LYS A CA 1
ATOM 797 C C . LYS A 1 106 ? 0.573 11.181 -21.227 1.00 53.38 106 LYS A C 1
ATOM 799 O O . LYS A 1 106 ? 0.526 12.333 -21.624 1.00 53.38 106 LYS A O 1
ATOM 804 N N . VAL A 1 107 ? 0.508 10.123 -22.041 1.00 49.75 107 VAL A N 1
ATOM 805 C CA . VAL A 1 107 ? 0.478 10.229 -23.513 1.00 49.75 107 VAL A CA 1
ATOM 806 C C . VAL A 1 107 ? -0.743 11.011 -24.012 1.00 49.75 107 VAL A C 1
ATOM 808 O O . VAL A 1 107 ? -0.614 11.796 -24.936 1.00 49.75 107 VAL A O 1
ATOM 811 N N . VAL A 1 108 ? -1.913 10.850 -23.383 1.00 51.66 108 VAL A N 1
ATOM 812 C CA . VAL A 1 108 ? -3.139 11.558 -23.806 1.00 51.66 108 VAL A CA 1
ATOM 813 C C . VAL A 1 108 ? -3.101 13.056 -23.472 1.00 51.66 108 VAL A C 1
ATOM 815 O O . VAL A 1 108 ? -3.682 13.848 -24.199 1.00 51.66 108 VAL A O 1
ATOM 818 N N . ASN A 1 109 ? -2.418 13.458 -22.397 1.00 48.81 109 ASN A N 1
ATOM 819 C CA . ASN A 1 109 ? -2.375 14.861 -21.972 1.00 48.81 109 ASN A CA 1
ATOM 820 C C . ASN A 1 109 ? -1.255 15.676 -22.644 1.00 48.81 109 ASN A C 1
ATOM 822 O O . ASN A 1 109 ? -1.314 16.902 -22.612 1.00 48.81 109 ASN A O 1
ATOM 826 N N . ASP A 1 110 ? -0.248 15.020 -23.228 1.00 47.84 110 ASP A N 1
ATOM 827 C CA . ASP A 1 110 ? 0.854 15.698 -23.924 1.00 47.84 110 ASP A CA 1
ATOM 828 C C . ASP A 1 110 ? 0.492 16.079 -25.385 1.00 47.84 110 ASP A C 1
ATOM 830 O O . ASP A 1 110 ? 1.208 16.873 -25.991 1.00 47.84 110 ASP A O 1
ATOM 834 N N . ASP A 1 111 ? -0.637 15.591 -25.927 1.00 49.97 111 ASP A N 1
ATOM 835 C CA . ASP A 1 111 ? -1.127 15.898 -27.290 1.00 49.97 111 ASP A CA 1
ATOM 836 C C . ASP A 1 111 ? -2.045 17.144 -27.376 1.00 49.97 111 ASP A C 1
ATOM 838 O O . ASP A 1 111 ? -2.329 17.624 -28.471 1.00 49.97 111 ASP A O 1
ATOM 842 N N . ASP A 1 112 ? -2.470 17.736 -26.251 1.00 49.81 112 ASP A N 1
ATOM 843 C CA . ASP A 1 112 ? -3.335 18.939 -26.233 1.00 49.81 112 ASP A CA 1
ATOM 844 C C . ASP A 1 112 ? -2.542 20.271 -26.303 1.00 49.81 112 ASP A C 1
ATOM 846 O O . ASP A 1 112 ? -3.074 21.358 -26.057 1.00 49.81 112 ASP A O 1
ATOM 850 N N . GLY A 1 113 ? -1.243 20.201 -26.612 1.00 50.97 113 GLY A N 1
ATOM 851 C CA . GLY A 1 113 ? -0.300 21.317 -26.508 1.00 50.97 113 GLY A CA 1
ATOM 852 C C . GLY A 1 113 ? -0.048 22.144 -27.771 1.00 50.97 113 GLY A C 1
ATOM 853 O O . GLY A 1 113 ? 0.720 23.098 -27.678 1.00 50.97 113 GLY A O 1
ATOM 854 N N . ASP A 1 114 ? -0.651 21.824 -28.919 1.00 50.69 114 ASP A N 1
ATOM 855 C CA . ASP A 1 114 ? -0.257 22.437 -30.198 1.00 50.69 114 ASP A CA 1
ATOM 856 C C . ASP A 1 114 ? -1.445 22.705 -31.139 1.00 50.69 114 ASP A C 1
ATOM 858 O O . ASP A 1 114 ? -1.472 22.272 -32.282 1.00 50.69 114 ASP A O 1
ATOM 862 N N . GLU A 1 115 ? -2.453 23.463 -30.697 1.00 49.69 115 GLU A N 1
ATOM 863 C CA . GLU A 1 115 ? -3.410 24.052 -31.646 1.00 49.69 115 GLU A CA 1
ATOM 864 C C . GLU A 1 115 ? -4.057 25.339 -31.108 1.00 49.69 115 GLU A C 1
ATOM 866 O O . GLU A 1 115 ? -5.016 25.299 -30.333 1.00 49.69 115 GLU A O 1
ATOM 871 N N . LYS A 1 116 ? -3.493 26.489 -31.528 1.00 46.56 116 LYS A N 1
ATOM 872 C CA . LYS A 1 116 ? -4.089 27.838 -31.743 1.00 46.56 116 LYS A CA 1
ATOM 873 C C . LYS A 1 116 ? -2.962 28.883 -31.641 1.00 46.56 116 LYS A C 1
ATOM 875 O O . LYS A 1 116 ? -2.362 29.020 -30.590 1.00 46.56 116 LYS A O 1
ATOM 880 N N . MET A 1 117 ? -2.611 29.705 -32.627 1.00 46.41 117 MET A N 1
ATOM 881 C CA . MET A 1 117 ? -3.244 30.098 -33.880 1.00 46.41 117 MET A CA 1
ATOM 882 C C . MET A 1 117 ? -2.137 30.479 -34.873 1.00 46.41 117 MET A C 1
ATOM 884 O O . MET A 1 117 ? -1.399 31.435 -34.636 1.00 46.41 117 MET A O 1
ATOM 888 N N . ALA A 1 118 ? -2.067 29.778 -36.000 1.00 47.34 118 ALA A N 1
ATOM 889 C CA . ALA A 1 118 ? -1.618 30.381 -37.244 1.00 47.34 118 ALA A CA 1
ATOM 890 C C . ALA A 1 118 ? -2.874 30.825 -38.009 1.00 47.34 1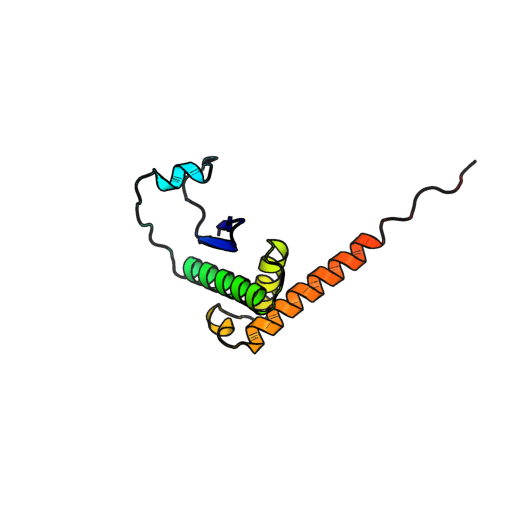18 ALA A C 1
ATOM 892 O O . ALA A 1 118 ? -3.787 30.033 -38.214 1.00 47.34 118 ALA A O 1
ATOM 893 N N . GLU A 1 119 ? -2.872 32.104 -38.385 1.00 42.97 119 GLU A N 1
ATOM 894 C CA . GLU A 1 119 ? -3.672 32.737 -39.439 1.00 42.97 119 GLU A CA 1
ATOM 895 C C . GLU A 1 119 ? -5.194 32.872 -39.253 1.00 42.97 119 GLU A C 1
ATOM 897 O O . GLU A 1 119 ? -5.967 31.932 -39.407 1.00 42.97 119 GLU A O 1
ATOM 902 N N . ALA A 1 120 ? -5.632 34.127 -39.105 1.00 45.09 120 ALA A N 1
ATOM 903 C CA . ALA A 1 120 ? -6.663 34.684 -39.979 1.00 45.09 120 ALA A CA 1
ATOM 904 C C . ALA A 1 120 ? -6.603 36.226 -39.996 1.00 45.09 120 ALA A C 1
ATOM 906 O O . ALA A 1 120 ? -7.007 36.864 -39.029 1.00 45.09 120 ALA A O 1
ATOM 907 N N . SER A 1 121 ? -6.207 36.746 -41.168 1.00 47.12 121 SER A N 1
ATOM 908 C CA . SER A 1 121 ? -6.484 38.078 -41.761 1.00 47.12 121 SER A CA 1
ATOM 909 C C . SER A 1 121 ? -5.766 39.318 -41.225 1.00 47.12 121 SER A C 1
ATOM 911 O O . SER A 1 121 ? -6.027 39.743 -40.082 1.00 47.12 121 SER A O 1
#

Secondary structure (DSSP, 8-state):
-EEEE-TTS-EEEEPPPS--S---GGGGSSS----PPPPHHHHHHHHHHHHHHHHHHHTT----HHHHHHHHHHHHHTT--TTGGGSHHHHHHHHHHHHHHHHHHHHHHSSTTS-S-S---

Nearest PDB structures (foldseek):
  5jea-assembly1_H  TM=8.118E-01  e=3.692E-03  Saccharomyces cerevisiae S288C
  5okz-assembly1_l  TM=7.266E-01  e=4.997E-03  Saccharomyces cerevisiae S288C
  5k36-assembly1_H  TM=8.180E-01  e=2.410E-02  Saccharomyces cerevisiae S288C
  5okz-assembly4_b  TM=7.353E-01  e=1.676E-02  Saccharomyces cerevisiae S288C
  5vzj-assembly1_H  TM=7.439E-01  e=2.010E-02  Saccharomyces cerevisiae S288C

Radius of gyration: 19.38 Å; Cα contacts (8 Å, |Δi|>4): 99; chains: 1; bounding box: 27×52×67 Å

Mean predicted aligned error: 10.52 Å

Organism: Perkinsus marinus (strain ATCC 50983 / TXsc) (NCBI:txid423536)

pLDDT: mean 80.18, std 18.72, range [42.97, 97.06]

Sequence (121 aa):
LQVVLGLNGWIWVGMKPKQSGHIQSINFTQTEKGFQEVDQASRQAIALLCACIEALGSSFSEVTIDSMLGVVDAARRRGLEGKDFLIPEVALECANEAREVAAGRKVVNDDDGDEKMAEAS

Foldseek 3Di:
DDWDQDPVRDIDDADDDPDPDPPDPVCPVVDPDDDDDDDPVRVQVRLLLVLLQVLCVVLVHDDDPQLSVQLSVLCVVVVHTSVVSVPNVNSPVSSVRSVVVVVVVVVVVVVVPDDDDDDDD